Protein AF-A0A7R9VVF4-F1 (afdb_monomer_lite)

Organism: NCBI:txid2749911

Foldseek 3Di:
DPPPPDDDDDLCVLVVLVVVQVVVCVVPVAHDALVSLLVSLLVCLVSLVLVVLVVSCVVCVVSVNHHDPSSVVSSVSSPVVNVVVVVVVVVVPDPPPPPDD

pLDDT: mean 71.32, std 15.17, range [35.41, 86.81]

Secondary structure (DSSP, 8-state):
----SS----TTHHHHHHHHHHHHHHHHSSPPPHHHHHHHHHHHHHTT-HHHHHHHHHHHHHTT-PPPHHHHHHHHHHHHHHHHHHHHHHHTT--------

Structure (mmCIF, N/CA/C/O backbone):
data_AF-A0A7R9VVF4-F1
#
_entry.id   AF-A0A7R9VVF4-F1
#
loop_
_atom_site.group_PDB
_atom_site.id
_atom_site.type_symbol
_atom_site.label_atom_id
_atom_site.label_alt_id
_atom_site.label_comp_id
_atom_site.label_asym_id
_atom_site.label_entity_id
_atom_site.label_seq_id
_atom_site.pdbx_PDB_ins_code
_atom_site.Cartn_x
_atom_site.Cartn_y
_atom_site.Cartn_z
_atom_site.occupancy
_atom_site.B_iso_or_equiv
_atom_site.auth_seq_id
_atom_site.auth_comp_id
_atom_site.auth_asym_id
_atom_site.auth_atom_id
_atom_site.pdbx_PDB_model_num
ATOM 1 N N . ILE A 1 1 ? -17.674 2.044 -5.060 1.00 45.06 1 ILE A N 1
ATOM 2 C CA . ILE A 1 1 ? -16.389 2.780 -5.188 1.00 45.06 1 ILE A CA 1
ATOM 3 C C . ILE A 1 1 ? -15.591 2.134 -6.324 1.00 45.06 1 ILE A C 1
ATOM 5 O O . ILE A 1 1 ? -14.747 1.284 -6.092 1.00 45.06 1 ILE A O 1
ATOM 9 N N . SER A 1 2 ? -15.944 2.432 -7.575 1.00 35.41 2 SER A N 1
ATOM 10 C CA . SER A 1 2 ? -15.403 1.755 -8.771 1.00 35.41 2 SER A CA 1
ATOM 11 C C . SER A 1 2 ? -15.204 2.742 -9.927 1.00 35.41 2 SER A C 1
ATOM 13 O O . SER A 1 2 ? -15.509 2.447 -11.077 1.00 35.41 2 SER A O 1
ATOM 15 N N . ALA A 1 3 ? -14.704 3.941 -9.614 1.00 36.59 3 ALA A N 1
ATOM 16 C CA . ALA A 1 3 ? -14.545 5.032 -10.579 1.00 36.59 3 ALA A CA 1
ATOM 17 C C . ALA A 1 3 ? -13.141 5.120 -11.221 1.00 36.59 3 ALA A C 1
ATOM 19 O O . ALA A 1 3 ? -12.869 6.054 -11.967 1.00 36.59 3 ALA A O 1
ATOM 20 N N . CYS A 1 4 ? -12.236 4.164 -10.979 1.00 42.78 4 CYS A N 1
ATOM 21 C CA . CYS A 1 4 ? -10.828 4.283 -11.400 1.00 42.78 4 CYS A CA 1
ATOM 22 C C . CYS A 1 4 ? -10.463 3.584 -12.726 1.00 42.78 4 CYS A C 1
ATOM 24 O O . CYS A 1 4 ? -9.281 3.464 -13.040 1.00 42.78 4 CYS A O 1
ATOM 26 N N . ALA A 1 5 ? -11.427 3.132 -13.533 1.00 42.78 5 ALA A N 1
ATOM 27 C CA . ALA A 1 5 ? -11.141 2.359 -14.745 1.00 42.78 5 ALA A CA 1
ATOM 28 C C . ALA A 1 5 ? -11.412 3.144 -16.038 1.00 42.78 5 ALA A C 1
ATOM 30 O O . ALA A 1 5 ? -12.404 2.894 -16.722 1.00 42.78 5 ALA A O 1
ATOM 31 N N . ARG A 1 6 ? -10.462 4.031 -16.366 1.00 40.72 6 ARG A N 1
ATOM 32 C CA . ARG A 1 6 ? -10.189 4.709 -17.656 1.00 40.72 6 ARG A CA 1
ATOM 33 C C . ARG A 1 6 ? -10.222 6.218 -17.498 1.00 40.72 6 ARG A C 1
ATOM 35 O O . ARG A 1 6 ? -11.281 6.820 -17.477 1.00 40.72 6 ARG A O 1
ATOM 42 N N . SER A 1 7 ? -9.040 6.816 -17.448 1.00 40.31 7 SER A N 1
ATOM 43 C CA . SER A 1 7 ? -8.669 7.977 -18.265 1.00 40.31 7 SER A CA 1
ATOM 44 C C . SER A 1 7 ? -7.542 8.741 -17.583 1.00 40.31 7 SER A C 1
ATOM 46 O O . SER A 1 7 ? -7.597 8.997 -16.380 1.00 40.31 7 SER A O 1
ATOM 48 N N . GLY A 1 8 ? -6.552 9.127 -18.385 1.00 40.03 8 GLY A N 1
ATOM 49 C CA . GLY A 1 8 ? -5.713 10.296 -18.148 1.00 40.03 8 GLY A CA 1
ATOM 50 C C . GLY A 1 8 ? -4.488 10.077 -17.268 1.00 40.03 8 GLY A C 1
ATOM 51 O O . GLY A 1 8 ? -4.608 9.811 -16.077 1.00 40.03 8 GLY A O 1
ATOM 52 N N . ARG A 1 9 ? -3.312 10.267 -17.881 1.00 51.81 9 ARG A N 1
ATOM 53 C CA . ARG A 1 9 ? -2.055 10.693 -17.245 1.00 51.81 9 ARG A CA 1
ATOM 54 C C . ARG A 1 9 ? -2.321 11.474 -15.954 1.00 51.81 9 ARG A C 1
ATOM 56 O O . ARG A 1 9 ? -2.770 12.597 -16.067 1.00 51.81 9 ARG A O 1
ATOM 63 N N . ASN A 1 10 ? -2.026 10.918 -14.784 1.00 44.00 10 ASN A N 1
ATOM 64 C CA . ASN A 1 10 ? -1.840 11.683 -13.549 1.00 44.00 10 ASN A CA 1
ATOM 65 C C . ASN A 1 10 ? -0.780 10.936 -12.738 1.00 44.00 10 ASN A C 1
ATOM 67 O O . ASN A 1 10 ? -1.041 9.833 -12.255 1.00 44.00 10 ASN A O 1
ATOM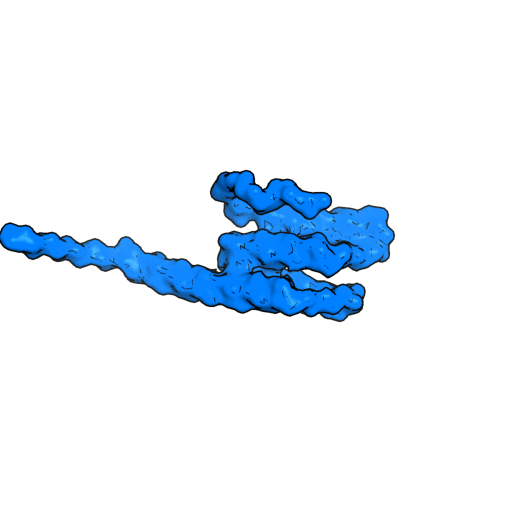 71 N N . GLY A 1 11 ? 0.407 11.527 -12.614 1.00 54.75 11 GLY A N 1
ATOM 72 C CA . GLY A 1 11 ? 1.527 10.972 -11.852 1.00 54.75 11 GLY A CA 1
ATOM 73 C C . GLY A 1 11 ? 1.251 10.817 -10.354 1.00 54.75 11 GLY A C 1
ATOM 74 O O . GLY A 1 11 ? 2.026 10.149 -9.679 1.00 54.75 11 GLY A O 1
ATOM 75 N N . ASP A 1 12 ? 0.125 11.347 -9.855 1.00 59.97 12 ASP A N 1
ATOM 76 C CA . ASP A 1 12 ? -0.085 11.584 -8.421 1.00 59.97 12 ASP A CA 1
ATOM 77 C C . ASP A 1 12 ? -1.336 10.914 -7.824 1.00 59.97 12 ASP A C 1
ATOM 79 O O . ASP A 1 12 ? -1.565 11.009 -6.623 1.00 59.97 12 ASP A O 1
ATOM 83 N N . ARG A 1 13 ? -2.128 10.153 -8.601 1.00 66.88 13 ARG A N 1
ATOM 84 C CA . ARG A 1 13 ? -3.352 9.495 -8.068 1.00 66.88 13 ARG A CA 1
ATOM 85 C C . ARG A 1 13 ? -3.076 8.480 -6.959 1.00 66.88 13 ARG A C 1
ATOM 87 O O . ARG A 1 13 ? -3.954 8.183 -6.155 1.00 66.88 13 ARG A O 1
ATOM 94 N N . TRP A 1 14 ? -1.865 7.929 -6.920 1.00 77.38 14 TRP A N 1
ATOM 95 C CA . TRP A 1 14 ? -1.439 7.044 -5.841 1.00 77.38 14 TRP A CA 1
ATOM 96 C C . TRP A 1 14 ? -1.289 7.806 -4.513 1.00 77.38 14 TRP A C 1
ATOM 98 O O . TRP A 1 14 ? -1.582 7.241 -3.465 1.00 77.38 14 TRP A O 1
ATOM 108 N N . ALA A 1 15 ? -0.902 9.087 -4.548 1.00 79.81 15 ALA A N 1
ATOM 109 C CA . ALA A 1 15 ? -0.791 9.927 -3.359 1.00 79.81 15 ALA A CA 1
ATOM 110 C C . ALA A 1 15 ? -2.174 10.290 -2.802 1.00 79.81 15 ALA A C 1
ATOM 112 O O . ALA A 1 15 ? -2.381 10.204 -1.592 1.00 79.81 15 ALA A O 1
ATOM 113 N N . ASP A 1 16 ? -3.131 10.605 -3.679 1.00 81.31 16 ASP A N 1
ATOM 114 C CA . ASP A 1 16 ? -4.528 10.832 -3.286 1.00 81.31 16 ASP A CA 1
ATOM 115 C C . ASP A 1 16 ? -5.150 9.563 -2.692 1.00 81.31 16 ASP A C 1
ATOM 117 O O . ASP A 1 16 ? -5.795 9.615 -1.649 1.00 81.31 16 ASP A O 1
ATOM 121 N N . GLY A 1 17 ? -4.889 8.400 -3.301 1.00 81.06 17 GLY A N 1
ATOM 122 C CA . GLY A 1 17 ? -5.329 7.109 -2.770 1.00 81.06 17 GLY A CA 1
ATOM 123 C C . GLY A 1 17 ? -4.795 6.831 -1.362 1.00 81.06 17 GLY A C 1
ATOM 124 O O . GLY A 1 17 ? -5.530 6.336 -0.515 1.00 81.06 17 GLY A O 1
ATOM 125 N N . ILE A 1 18 ? -3.542 7.199 -1.079 1.00 81.31 18 ILE A N 1
ATOM 126 C CA . ILE A 1 18 ? -2.954 7.060 0.261 1.00 81.31 18 ILE A CA 1
ATOM 127 C C . ILE A 1 18 ? -3.562 8.062 1.238 1.00 81.31 18 ILE A C 1
ATOM 129 O O . ILE A 1 18 ? -3.912 7.672 2.349 1.00 81.31 18 ILE A O 1
ATOM 133 N N . LYS A 1 19 ? -3.723 9.331 0.848 1.00 84.31 19 LYS A N 1
ATOM 134 C CA . LYS A 1 19 ? -4.393 10.328 1.696 1.00 84.31 19 LYS A CA 1
ATOM 135 C C . LYS A 1 19 ? -5.788 9.867 2.099 1.00 84.31 19 LYS A C 1
ATOM 137 O O . LYS A 1 19 ? -6.101 9.894 3.281 1.00 84.31 19 LYS A O 1
ATOM 142 N N . LEU A 1 20 ? -6.560 9.345 1.149 1.00 83.62 20 LEU A N 1
ATOM 143 C CA . LEU A 1 20 ? -7.887 8.798 1.417 1.00 83.62 20 LEU A CA 1
ATOM 144 C C . LEU A 1 20 ? -7.845 7.618 2.395 1.00 83.62 20 LEU A C 1
ATOM 146 O O . LEU A 1 20 ? -8.688 7.553 3.278 1.00 83.62 20 LEU A O 1
ATOM 150 N N . LEU A 1 21 ? -6.857 6.719 2.311 1.00 83.25 21 LEU A N 1
ATOM 151 C CA . LEU A 1 21 ? -6.696 5.652 3.313 1.00 83.25 21 LEU A CA 1
ATOM 152 C C . LEU A 1 21 ? -6.428 6.213 4.715 1.00 83.25 21 LEU A C 1
ATOM 154 O O . LEU A 1 21 ? -6.921 5.671 5.704 1.00 83.25 21 LEU A O 1
ATOM 158 N N . HIS A 1 22 ? -5.649 7.292 4.809 1.00 83.62 22 HIS A N 1
ATOM 159 C CA . HIS A 1 22 ? -5.408 7.956 6.084 1.00 83.62 22 HIS A CA 1
ATOM 160 C C . HIS A 1 22 ? -6.672 8.620 6.628 1.00 83.62 22 HIS A C 1
ATOM 162 O O . HIS A 1 22 ? -7.011 8.375 7.780 1.00 83.62 22 HIS A O 1
ATOM 168 N N . GLU A 1 23 ? -7.386 9.371 5.794 1.00 84.44 23 GLU A N 1
ATOM 169 C CA . GLU A 1 23 ? -8.643 10.024 6.162 1.00 84.44 23 GLU A CA 1
ATOM 170 C C . GLU A 1 23 ? -9.723 9.012 6.549 1.00 84.44 23 GLU A C 1
ATOM 172 O O . GLU A 1 23 ? -10.424 9.228 7.530 1.00 84.44 23 GLU A O 1
ATOM 177 N N . MET A 1 24 ? -9.831 7.883 5.838 1.00 80.38 24 MET A N 1
ATOM 178 C CA . MET A 1 24 ? -10.750 6.801 6.197 1.00 80.38 24 MET A CA 1
ATOM 179 C C . MET A 1 24 ? -10.439 6.271 7.595 1.00 80.38 24 MET A C 1
ATOM 181 O O . MET A 1 24 ? -11.341 6.221 8.422 1.00 80.38 24 MET A O 1
ATOM 185 N N . ARG A 1 25 ? -9.169 5.966 7.890 1.00 80.06 25 ARG A N 1
ATOM 186 C CA . ARG A 1 25 ? -8.750 5.516 9.226 1.00 80.06 25 ARG A CA 1
ATOM 187 C C . ARG A 1 25 ? -9.070 6.552 10.303 1.00 80.06 25 ARG A C 1
ATOM 189 O O . ARG A 1 25 ? -9.567 6.191 11.364 1.00 80.06 25 ARG A O 1
ATOM 196 N N . ASP A 1 26 ? -8.774 7.822 10.042 1.00 82.81 26 ASP A N 1
ATOM 197 C CA . ASP A 1 26 ? -8.974 8.897 11.017 1.00 82.81 26 ASP A CA 1
ATOM 198 C C . ASP A 1 26 ? -10.469 9.201 11.236 1.00 82.81 26 ASP A C 1
ATOM 200 O O . ASP A 1 26 ? -10.864 9.566 12.341 1.00 82.81 26 ASP A O 1
ATOM 204 N N . ALA A 1 27 ? -11.313 8.993 10.220 1.00 83.19 27 ALA A N 1
ATOM 205 C CA . ALA A 1 27 ? -12.758 9.197 10.301 1.00 83.19 27 ALA A CA 1
ATOM 206 C C . ALA A 1 27 ? -13.514 8.018 10.934 1.00 83.19 27 ALA A C 1
ATOM 208 O O . ALA A 1 27 ? -14.450 8.244 11.700 1.00 83.19 27 ALA A O 1
ATOM 209 N N . THR A 1 28 ? -13.156 6.767 10.617 1.00 77.38 28 THR A N 1
ATOM 210 C CA . THR A 1 28 ? -13.860 5.580 11.140 1.00 77.38 28 THR A CA 1
ATOM 211 C C . THR A 1 28 ? -13.209 4.983 12.384 1.00 77.38 28 THR A C 1
ATOM 213 O O . THR A 1 28 ? -13.838 4.171 13.058 1.00 77.38 28 THR A O 1
ATOM 216 N N . GLY A 1 29 ? -11.961 5.348 12.700 1.00 80.19 29 GLY A N 1
ATOM 217 C CA . GLY A 1 29 ? -11.177 4.728 13.775 1.00 80.19 29 GLY A CA 1
ATOM 218 C C . GLY A 1 29 ? -10.837 3.254 13.517 1.00 80.19 29 GLY A C 1
ATOM 219 O O . GLY A 1 29 ? -10.317 2.577 14.401 1.00 80.19 29 GLY A O 1
ATOM 220 N N . SER A 1 30 ? -11.141 2.751 12.319 1.00 76.81 30 SER A N 1
ATOM 221 C CA . SER A 1 30 ? -10.979 1.360 11.903 1.00 76.81 30 SER A CA 1
ATOM 222 C C . SER A 1 30 ? -10.060 1.268 10.683 1.00 76.81 30 SER A C 1
ATOM 224 O O . SER A 1 30 ? -9.971 2.225 9.905 1.00 76.81 30 SER A O 1
ATOM 226 N N . PRO A 1 31 ? -9.356 0.138 10.495 1.00 75.31 31 PRO A N 1
ATOM 227 C CA . PRO A 1 31 ? -8.509 -0.037 9.327 1.00 75.31 31 PRO A CA 1
ATOM 228 C C . PRO A 1 31 ? -9.349 -0.001 8.038 1.00 75.31 31 PRO A C 1
ATOM 230 O O . PRO A 1 31 ? -10.455 -0.552 8.013 1.00 75.31 31 PRO A O 1
ATOM 233 N N . PRO A 1 32 ? -8.851 0.642 6.965 1.00 79.19 32 PRO A N 1
ATOM 234 C CA . PRO A 1 32 ? -9.512 0.626 5.668 1.00 79.19 32 PRO A CA 1
ATOM 235 C C . PRO A 1 32 ? -9.698 -0.798 5.132 1.00 79.19 32 PRO A C 1
ATOM 237 O O . PRO A 1 32 ? -8.847 -1.667 5.319 1.00 79.19 32 PRO A O 1
ATOM 240 N N . ASP A 1 33 ? -10.782 -1.017 4.390 1.00 81.44 33 ASP A N 1
ATOM 241 C CA . ASP A 1 33 ? -11.086 -2.327 3.817 1.00 81.44 33 ASP A CA 1
ATOM 242 C C . ASP A 1 33 ? -9.988 -2.839 2.874 1.00 81.44 33 ASP A C 1
ATOM 244 O O . ASP A 1 33 ? -9.318 -2.076 2.166 1.00 81.44 33 ASP A O 1
ATOM 248 N N . VAL A 1 34 ? -9.907 -4.170 2.749 1.00 81.88 34 VAL A N 1
ATOM 249 C CA . VAL A 1 34 ? -9.036 -4.876 1.789 1.00 81.88 34 VAL A CA 1
ATOM 250 C C . VAL A 1 34 ? -9.158 -4.277 0.384 1.00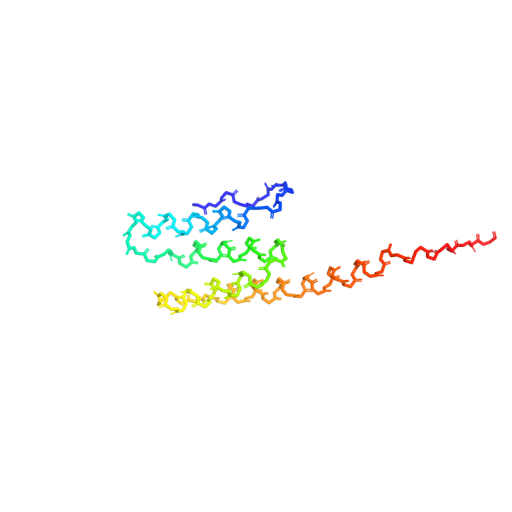 81.88 34 VAL A C 1
ATOM 252 O O . VAL A 1 34 ? -8.160 -4.125 -0.321 1.00 81.88 34 VAL A O 1
ATOM 255 N N . VAL A 1 35 ? -10.372 -3.903 -0.034 1.00 80.69 35 VAL A N 1
ATOM 256 C CA . VAL A 1 35 ? -10.646 -3.319 -1.357 1.00 80.69 35 VAL A CA 1
ATOM 257 C C . VAL A 1 35 ? -9.981 -1.949 -1.519 1.00 80.69 35 VAL A C 1
ATOM 259 O O . VAL A 1 35 ? -9.387 -1.686 -2.567 1.00 80.69 35 VAL A O 1
ATOM 262 N N . ALA A 1 36 ? -10.039 -1.093 -0.496 1.00 83.06 36 ALA A N 1
ATOM 263 C CA . ALA A 1 36 ? -9.444 0.241 -0.528 1.00 83.06 36 ALA A CA 1
ATOM 264 C C . ALA A 1 36 ? -7.915 0.154 -0.620 1.00 83.06 36 ALA A C 1
ATOM 266 O O . ALA A 1 36 ? -7.298 0.790 -1.479 1.00 83.06 36 ALA A O 1
ATOM 267 N N . TYR A 1 37 ? -7.312 -0.719 0.188 1.00 83.94 37 TYR A N 1
ATOM 268 C CA . TYR A 1 37 ? -5.883 -0.996 0.116 1.00 83.94 37 TYR A CA 1
ATOM 269 C C . TYR A 1 37 ? -5.467 -1.593 -1.233 1.00 83.94 37 TYR A C 1
ATOM 271 O O . TYR A 1 37 ? -4.502 -1.125 -1.835 1.00 83.94 37 TYR A O 1
ATOM 279 N N . THR A 1 38 ? -6.210 -2.575 -1.753 1.00 83.00 38 THR A N 1
ATOM 280 C CA . THR A 1 38 ? -5.926 -3.192 -3.063 1.00 83.00 38 THR A CA 1
ATOM 281 C C . THR A 1 38 ? -5.945 -2.142 -4.179 1.00 83.00 38 THR A C 1
ATOM 283 O O . THR A 1 38 ? -5.077 -2.144 -5.055 1.00 83.00 38 THR A O 1
ATOM 286 N N . ALA A 1 39 ? -6.895 -1.202 -4.137 1.00 82.75 39 ALA A N 1
ATOM 287 C CA . ALA A 1 39 ? -6.984 -0.108 -5.100 1.00 82.75 39 ALA A CA 1
ATOM 288 C C . ALA A 1 39 ? -5.795 0.864 -4.995 1.00 82.75 39 ALA A C 1
ATOM 290 O O . ALA A 1 39 ? -5.208 1.221 -6.019 1.00 82.75 39 ALA A O 1
ATOM 291 N N . ALA A 1 40 ? -5.398 1.256 -3.780 1.00 83.62 40 ALA A N 1
ATOM 292 C CA . ALA A 1 40 ? -4.247 2.134 -3.559 1.00 83.62 40 ALA A CA 1
ATOM 293 C C . ALA A 1 40 ? -2.926 1.475 -3.990 1.00 83.62 40 ALA A C 1
ATOM 295 O O . ALA A 1 40 ? -2.110 2.105 -4.666 1.00 83.62 40 ALA A O 1
ATOM 296 N N . VAL A 1 41 ? -2.746 0.189 -3.675 1.00 83.38 41 VAL A N 1
ATOM 297 C CA . VAL A 1 41 ? -1.607 -0.629 -4.117 1.00 83.38 41 VAL A CA 1
ATOM 298 C C . VAL A 1 41 ? -1.569 -0.718 -5.642 1.00 83.38 41 VAL A C 1
ATOM 300 O O . VAL A 1 41 ? -0.517 -0.485 -6.235 1.00 83.38 41 VAL A O 1
ATOM 303 N N . GLY A 1 42 ? -2.707 -0.974 -6.294 1.00 80.25 42 GLY A N 1
ATOM 304 C CA . GLY A 1 42 ? -2.820 -0.983 -7.755 1.00 80.25 42 GLY A CA 1
ATOM 305 C C . GLY A 1 42 ? -2.473 0.368 -8.394 1.00 80.25 42 GLY A C 1
ATOM 306 O O . GLY A 1 42 ? -1.770 0.414 -9.405 1.00 80.25 42 GLY A O 1
ATOM 307 N N . GLY A 1 43 ? -2.890 1.474 -7.773 1.00 80.69 43 GLY A N 1
ATOM 308 C CA . GLY A 1 43 ? -2.525 2.828 -8.197 1.00 80.69 43 GLY A CA 1
ATOM 309 C C . GLY A 1 43 ? -1.024 3.108 -8.063 1.00 80.69 43 GLY A C 1
ATOM 310 O O . GLY A 1 43 ? -0.401 3.595 -9.008 1.00 80.69 43 GLY A O 1
ATOM 311 N N . CYS A 1 44 ? -0.419 2.743 -6.927 1.00 80.62 44 CYS A N 1
ATOM 312 C CA . CYS A 1 44 ? 1.029 2.850 -6.701 1.00 80.62 44 CYS A CA 1
ATOM 313 C C . CYS A 1 44 ? 1.816 2.005 -7.710 1.00 80.62 44 CYS A C 1
ATOM 315 O O . CYS A 1 44 ? 2.817 2.459 -8.265 1.00 80.62 44 CYS A O 1
ATOM 317 N N . ALA A 1 45 ? 1.337 0.788 -7.971 1.00 77.69 45 ALA A N 1
ATOM 318 C CA . ALA A 1 45 ? 1.921 -0.144 -8.919 1.00 77.69 45 ALA A CA 1
ATOM 319 C C . ALA A 1 45 ? 1.983 0.444 -10.334 1.00 77.69 45 ALA A C 1
ATOM 321 O O . ALA A 1 45 ? 3.034 0.443 -10.976 1.00 77.69 45 ALA A O 1
ATOM 322 N N . GLN A 1 46 ? 0.870 1.010 -10.798 1.00 74.00 46 GLN A N 1
ATOM 323 C CA . GLN A 1 46 ? 0.759 1.595 -12.131 1.00 74.00 46 GLN A CA 1
ATOM 324 C C . GLN A 1 46 ? 1.581 2.884 -12.289 1.00 74.00 46 GLN A C 1
ATOM 326 O O . GLN A 1 46 ? 2.086 3.171 -13.378 1.00 74.00 46 GLN A O 1
ATOM 331 N N . ALA A 1 47 ? 1.771 3.623 -11.193 1.00 76.38 47 ALA A N 1
ATOM 332 C CA . ALA A 1 47 ? 2.655 4.784 -11.119 1.00 76.38 47 ALA A CA 1
ATOM 333 C C . ALA A 1 47 ? 4.152 4.415 -11.029 1.00 76.38 47 ALA A C 1
ATOM 335 O O . ALA A 1 47 ? 4.994 5.302 -10.921 1.00 76.38 47 ALA A O 1
ATOM 336 N N . GLY A 1 48 ? 4.508 3.123 -11.039 1.00 76.06 48 GLY A N 1
ATOM 337 C CA . GLY A 1 48 ? 5.892 2.662 -10.881 1.00 76.06 48 GLY A CA 1
ATOM 338 C C . GLY A 1 48 ? 6.433 2.803 -9.454 1.00 76.06 48 GLY A C 1
ATOM 339 O O . GLY A 1 48 ? 7.609 2.539 -9.209 1.00 76.06 48 GLY A O 1
ATOM 340 N N . ARG A 1 49 ? 5.587 3.167 -8.483 1.00 80.81 49 ARG A N 1
ATOM 341 C CA . ARG A 1 49 ? 5.923 3.357 -7.064 1.00 80.81 49 ARG A CA 1
ATOM 342 C C . ARG A 1 49 ? 5.803 2.045 -6.289 1.00 80.81 49 ARG A C 1
ATOM 344 O O . ARG A 1 49 ? 5.098 1.947 -5.288 1.00 80.81 49 ARG A O 1
ATOM 351 N N . HIS A 1 50 ? 6.531 1.035 -6.749 1.00 80.75 50 HIS A N 1
ATOM 352 C CA . HIS A 1 50 ? 6.551 -0.312 -6.177 1.00 80.75 50 HIS A CA 1
ATOM 353 C C . HIS A 1 50 ? 6.958 -0.335 -4.692 1.00 80.75 50 HIS A C 1
ATOM 355 O O . HIS A 1 50 ? 6.352 -1.057 -3.909 1.00 80.75 50 HIS A O 1
ATOM 361 N N . TYR A 1 51 ? 7.895 0.521 -4.270 1.00 82.88 51 TYR A N 1
ATOM 362 C CA . TYR A 1 51 ? 8.270 0.655 -2.855 1.00 82.88 51 TYR A CA 1
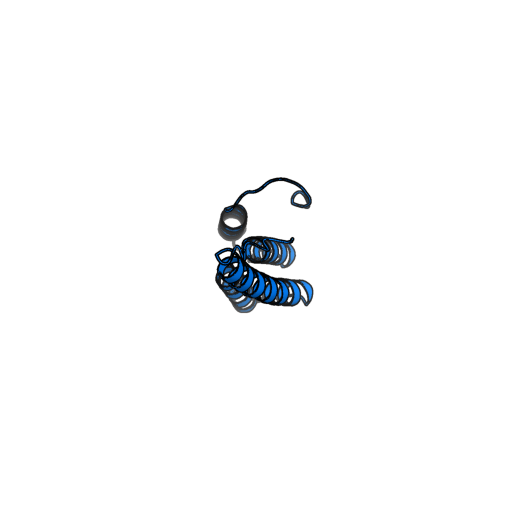ATOM 363 C C . TYR A 1 51 ? 7.099 1.100 -1.959 1.00 82.88 51 TYR A C 1
ATOM 365 O O . TYR A 1 51 ? 6.905 0.581 -0.864 1.00 82.88 51 TYR A O 1
ATOM 373 N N . VAL A 1 52 ? 6.284 2.044 -2.439 1.00 83.94 52 VAL A N 1
ATOM 374 C CA . VAL A 1 52 ? 5.112 2.542 -1.699 1.00 83.94 52 VAL A CA 1
ATOM 375 C C . VAL A 1 52 ? 4.022 1.471 -1.644 1.00 83.94 52 VAL A C 1
ATOM 377 O O . VAL A 1 52 ? 3.406 1.267 -0.602 1.00 83.94 52 VAL A O 1
ATOM 380 N N . ALA A 1 53 ? 3.839 0.741 -2.746 1.00 84.06 53 ALA A N 1
ATOM 381 C CA . ALA A 1 53 ? 2.933 -0.399 -2.814 1.00 84.06 53 ALA A CA 1
ATOM 382 C C . ALA A 1 53 ? 3.310 -1.496 -1.796 1.00 84.06 53 ALA A C 1
ATOM 384 O O . ALA A 1 53 ? 2.430 -2.063 -1.155 1.00 84.06 53 ALA A O 1
ATOM 385 N N . PHE A 1 54 ? 4.609 -1.749 -1.603 1.00 85.38 54 PHE A N 1
ATOM 386 C CA . PHE A 1 54 ? 5.106 -2.716 -0.622 1.00 85.38 54 PHE A CA 1
ATOM 387 C C . PHE A 1 54 ? 4.837 -2.271 0.821 1.00 85.38 54 PHE A C 1
ATOM 389 O O . PHE A 1 54 ? 4.302 -3.047 1.607 1.00 85.38 54 PHE A O 1
ATOM 396 N N . LYS A 1 55 ? 5.098 -0.997 1.145 1.00 86.81 55 LYS A N 1
ATOM 397 C CA . LYS A 1 55 ? 4.778 -0.432 2.468 1.00 86.81 55 LYS A CA 1
ATOM 398 C C . LYS A 1 55 ? 3.294 -0.519 2.814 1.00 86.81 55 LYS A C 1
ATOM 400 O O . LYS A 1 55 ? 2.944 -0.786 3.957 1.00 86.81 55 LYS A O 1
ATOM 405 N N . LEU A 1 56 ? 2.415 -0.294 1.837 1.00 85.56 56 LEU A N 1
ATOM 406 C CA . LEU A 1 56 ? 0.974 -0.458 2.038 1.00 85.56 56 LEU A CA 1
ATOM 407 C C . LEU A 1 56 ? 0.607 -1.915 2.343 1.00 85.56 56 LEU A C 1
ATOM 409 O O . LEU A 1 56 ? -0.261 -2.153 3.174 1.00 85.56 56 LEU A O 1
ATOM 413 N N . LEU A 1 57 ? 1.276 -2.877 1.706 1.00 85.69 57 LEU A N 1
ATOM 414 C CA . LEU A 1 57 ? 1.056 -4.302 1.946 1.00 85.69 57 LEU A CA 1
ATOM 415 C C . LEU A 1 57 ? 1.533 -4.733 3.340 1.00 85.69 57 LEU A C 1
ATOM 417 O O . LEU A 1 57 ? 0.846 -5.505 4.004 1.00 85.69 57 LEU A O 1
ATOM 421 N N . GLU A 1 58 ? 2.675 -4.227 3.804 1.00 86.25 58 GLU A N 1
ATOM 422 C CA . GLU A 1 58 ? 3.136 -4.442 5.184 1.00 86.25 58 GLU A CA 1
ATOM 423 C C . GLU A 1 58 ? 2.144 -3.861 6.188 1.00 86.25 58 GLU A C 1
ATOM 425 O O . GLU A 1 58 ? 1.715 -4.559 7.103 1.00 86.25 58 GLU A O 1
ATOM 430 N N . ARG A 1 59 ? 1.682 -2.633 5.942 1.00 85.31 59 ARG A N 1
ATOM 431 C CA . ARG A 1 59 ? 0.699 -1.970 6.795 1.00 85.31 59 ARG A CA 1
ATOM 432 C C . ARG A 1 59 ? -0.633 -2.713 6.874 1.00 85.31 59 ARG A C 1
ATOM 434 O O . ARG A 1 59 ? -1.193 -2.813 7.956 1.00 85.31 59 ARG A O 1
ATOM 441 N N . MET A 1 60 ? -1.120 -3.281 5.766 1.00 85.44 60 MET A N 1
ATOM 442 C CA . MET A 1 60 ? -2.298 -4.159 5.795 1.00 85.44 60 MET A CA 1
ATOM 443 C C . MET A 1 60 ? -2.107 -5.300 6.800 1.00 85.44 60 MET A C 1
ATOM 445 O O . MET A 1 60 ? -2.984 -5.550 7.618 1.00 85.44 60 MET A O 1
ATOM 449 N N . ARG A 1 61 ? -0.939 -5.955 6.786 1.00 83.94 61 ARG A N 1
ATOM 450 C CA . ARG A 1 61 ? -0.640 -7.066 7.701 1.00 83.94 61 ARG A CA 1
ATOM 451 C C . ARG A 1 61 ? -0.539 -6.610 9.155 1.00 83.94 61 ARG A C 1
ATOM 453 O O . ARG A 1 61 ? -1.025 -7.318 10.030 1.00 83.94 61 ARG A O 1
ATOM 460 N N . GLU A 1 62 ? 0.070 -5.455 9.406 1.00 85.62 62 GLU A N 1
ATOM 461 C CA . GLU A 1 62 ? 0.156 -4.853 10.745 1.00 85.62 62 GLU A CA 1
ATOM 462 C C . GLU A 1 62 ? -1.225 -4.485 11.299 1.00 85.62 62 GLU A C 1
ATOM 464 O O . GLU A 1 62 ? -1.496 -4.690 12.479 1.00 85.62 62 GLU A O 1
ATOM 469 N N . GLU A 1 63 ? -2.119 -3.999 10.439 1.00 81.06 63 GLU A N 1
ATOM 470 C CA . GLU A 1 63 ? -3.499 -3.651 10.789 1.00 81.06 63 GLU A CA 1
ATOM 471 C C . GLU A 1 63 ? -4.435 -4.880 10.852 1.00 81.06 63 GLU A C 1
ATOM 473 O O . GLU A 1 63 ? -5.634 -4.732 11.082 1.00 81.06 63 GLU A O 1
ATOM 478 N N . GLY A 1 64 ? -3.910 -6.101 10.672 1.00 82.62 64 GLY A N 1
ATOM 479 C CA . GLY A 1 64 ? -4.687 -7.348 10.705 1.00 82.62 64 GLY A CA 1
ATOM 480 C C . GLY A 1 64 ? -5.572 -7.572 9.473 1.00 82.62 64 GLY A C 1
ATOM 481 O O . GLY A 1 64 ? -6.446 -8.436 9.478 1.00 82.62 64 GLY A O 1
ATOM 482 N N . VAL A 1 65 ? -5.353 -6.800 8.409 1.00 80.88 65 VAL A N 1
ATOM 483 C CA . VAL A 1 65 ? -6.063 -6.890 7.135 1.00 80.88 65 VAL A CA 1
ATOM 484 C C . VAL A 1 65 ? -5.291 -7.823 6.208 1.00 80.88 65 VAL A C 1
ATOM 486 O O . VAL A 1 65 ? -4.197 -7.504 5.745 1.00 80.88 65 VAL A O 1
ATOM 489 N N . GLU A 1 66 ? -5.852 -8.990 5.905 1.00 80.00 66 GLU A N 1
ATOM 490 C CA . GLU A 1 66 ? -5.142 -9.983 5.101 1.00 80.00 66 GLU A CA 1
ATOM 491 C C . GLU A 1 66 ? -5.066 -9.556 3.620 1.00 80.00 66 GLU A C 1
ATOM 493 O O . GLU A 1 66 ? -6.104 -9.386 2.963 1.00 80.00 66 GLU A O 1
ATOM 498 N N . PRO A 1 67 ? -3.858 -9.344 3.058 1.00 77.69 67 PRO A N 1
ATOM 499 C CA . PRO A 1 67 ? -3.723 -8.983 1.657 1.00 77.69 67 PRO A CA 1
ATOM 500 C C . PRO A 1 67 ? -4.131 -10.166 0.779 1.00 77.69 67 PRO A C 1
ATOM 502 O O . PRO A 1 67 ? -3.655 -11.286 0.947 1.00 77.69 67 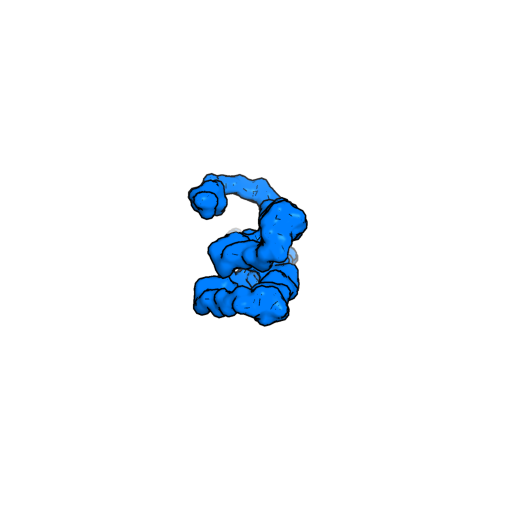PRO A O 1
ATOM 505 N N . ASN A 1 68 ? -4.992 -9.916 -0.204 1.00 80.88 68 ASN A N 1
ATOM 506 C CA . ASN A 1 68 ? -5.429 -10.959 -1.123 1.00 80.88 68 ASN A CA 1
ATOM 507 C C . ASN A 1 68 ? -4.370 -11.246 -2.211 1.00 80.88 68 ASN A C 1
ATOM 509 O O . ASN A 1 68 ? -3.437 -10.472 -2.455 1.00 80.88 68 ASN A O 1
ATOM 513 N N . VAL A 1 69 ? -4.564 -12.352 -2.934 1.00 80.56 69 VAL A N 1
ATOM 514 C CA . VAL A 1 69 ? -3.713 -12.763 -4.068 1.00 80.56 69 VAL A CA 1
ATOM 515 C C . VAL A 1 69 ? -3.636 -11.676 -5.154 1.00 80.56 69 VAL A C 1
ATOM 517 O O . VAL A 1 69 ? -2.614 -11.532 -5.825 1.00 80.56 69 VAL A O 1
ATOM 520 N N . VAL A 1 70 ? -4.691 -10.869 -5.316 1.00 77.38 70 VAL A N 1
ATOM 521 C CA . VAL A 1 70 ? -4.731 -9.760 -6.281 1.00 77.38 70 VAL A CA 1
ATOM 522 C C . VAL A 1 70 ? -3.751 -8.647 -5.887 1.00 77.38 70 VAL A C 1
ATOM 524 O O . VAL A 1 70 ? -3.038 -8.148 -6.756 1.00 77.38 70 VAL A O 1
ATOM 527 N N . THR A 1 71 ? -3.647 -8.303 -4.602 1.00 79.56 71 THR A N 1
ATOM 528 C CA . THR A 1 71 ? -2.722 -7.297 -4.062 1.00 79.56 71 THR A CA 1
ATOM 529 C C . THR A 1 71 ? -1.274 -7.721 -4.278 1.00 79.56 71 THR A C 1
ATOM 531 O O . THR A 1 71 ? -0.483 -6.949 -4.820 1.00 79.56 71 THR A O 1
ATOM 534 N N . TYR A 1 72 ? -0.935 -8.971 -3.953 1.00 81.38 72 TYR A N 1
ATOM 535 C CA . TYR A 1 72 ? 0.402 -9.517 -4.206 1.00 81.38 72 TYR A CA 1
ATOM 536 C C . TYR A 1 72 ? 0.752 -9.509 -5.698 1.00 81.38 72 TYR A C 1
ATOM 538 O O . TYR A 1 72 ? 1.809 -9.010 -6.091 1.00 81.38 72 TYR A O 1
ATOM 546 N N . ASN A 1 73 ? -0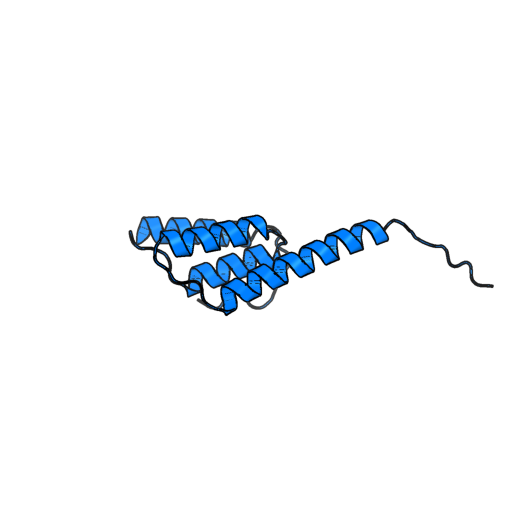.162 -9.983 -6.548 1.00 83.56 73 ASN A N 1
ATOM 547 C CA . ASN A 1 73 ? 0.040 -9.975 -7.995 1.00 83.56 73 ASN A CA 1
ATOM 548 C C . ASN A 1 73 ? 0.199 -8.555 -8.555 1.00 83.56 73 ASN A C 1
ATOM 550 O O . ASN A 1 73 ? 0.994 -8.347 -9.472 1.00 83.56 73 ASN A O 1
ATOM 554 N N . ALA A 1 74 ? -0.514 -7.564 -8.014 1.00 79.56 74 ALA A N 1
ATOM 555 C CA . ALA A 1 74 ? -0.377 -6.171 -8.426 1.00 79.56 74 ALA A CA 1
ATOM 556 C C . ALA A 1 74 ? 1.026 -5.617 -8.127 1.00 79.56 74 ALA A C 1
ATOM 558 O O . ALA A 1 74 ? 1.624 -4.996 -9.006 1.00 79.56 74 ALA A O 1
ATOM 559 N N . VAL A 1 75 ? 1.580 -5.890 -6.939 1.00 80.06 75 VAL A N 1
ATOM 560 C CA . VAL A 1 75 ? 2.943 -5.470 -6.557 1.00 80.06 75 VAL A CA 1
ATOM 561 C C . VAL A 1 75 ? 4.000 -6.146 -7.434 1.00 80.06 75 VAL A C 1
ATOM 563 O O . VAL A 1 75 ? 4.889 -5.472 -7.951 1.00 80.06 75 VAL A O 1
ATOM 566 N N . ILE A 1 76 ? 3.882 -7.456 -7.671 1.00 82.88 76 ILE A N 1
ATOM 567 C CA . ILE A 1 76 ? 4.822 -8.207 -8.522 1.00 82.88 76 ILE A CA 1
ATOM 568 C C . ILE A 1 76 ? 4.816 -7.650 -9.950 1.00 82.88 76 ILE A C 1
ATOM 570 O O . ILE A 1 76 ? 5.873 -7.366 -10.520 1.00 82.88 76 ILE A O 1
ATOM 574 N N . ARG A 1 77 ? 3.624 -7.429 -10.521 1.00 79.06 77 ARG A N 1
ATOM 575 C CA . ARG A 1 77 ? 3.481 -6.826 -11.854 1.00 79.06 77 ARG A CA 1
ATOM 576 C C . ARG A 1 77 ? 4.060 -5.413 -11.898 1.00 79.06 77 ARG A C 1
ATOM 578 O O . ARG A 1 77 ? 4.709 -5.068 -12.882 1.00 79.06 77 ARG A O 1
ATOM 585 N N . ALA A 1 78 ? 3.886 -4.624 -10.837 1.00 74.88 78 ALA A N 1
ATOM 586 C CA . ALA A 1 78 ? 4.490 -3.299 -10.719 1.00 74.88 78 ALA A CA 1
ATOM 587 C C . ALA A 1 78 ? 6.011 -3.351 -10.846 1.00 74.88 78 ALA A C 1
ATOM 589 O O . ALA A 1 78 ? 6.577 -2.651 -11.683 1.00 74.88 78 ALA A O 1
ATOM 590 N N . CYS A 1 79 ? 6.662 -4.203 -10.050 1.00 76.44 79 CYS A N 1
ATOM 591 C CA . CYS A 1 79 ? 8.113 -4.371 -10.056 1.00 76.44 79 CYS A CA 1
ATOM 592 C C . CYS A 1 79 ? 8.623 -4.796 -11.435 1.00 76.44 79 CYS A C 1
ATOM 594 O O . CYS A 1 79 ? 9.576 -4.206 -11.944 1.00 76.44 79 CYS A O 1
ATOM 596 N N . ALA A 1 80 ? 7.948 -5.753 -12.078 1.00 77.19 80 ALA A N 1
ATOM 597 C CA . ALA A 1 80 ? 8.303 -6.197 -13.423 1.00 77.19 80 ALA A CA 1
ATOM 598 C C . ALA A 1 80 ? 8.216 -5.050 -14.447 1.00 77.19 80 ALA A C 1
ATOM 600 O O . ALA A 1 80 ? 9.138 -4.840 -15.234 1.00 77.19 80 ALA A O 1
ATOM 601 N N . THR A 1 81 ? 7.145 -4.251 -14.405 1.00 69.88 81 THR A N 1
ATOM 602 C CA . THR A 1 81 ? 6.989 -3.099 -15.312 1.00 69.88 81 THR A CA 1
ATOM 603 C C . THR A 1 81 ? 7.941 -1.943 -15.006 1.00 69.88 81 THR A C 1
ATOM 605 O O . THR A 1 81 ? 8.365 -1.252 -15.930 1.00 69.88 81 THR A O 1
ATOM 608 N N . ALA A 1 82 ? 8.308 -1.733 -13.740 1.00 69.31 82 ALA A N 1
ATOM 609 C CA . ALA A 1 82 ? 9.287 -0.724 -13.344 1.00 69.31 82 ALA A CA 1
ATOM 610 C C . ALA A 1 82 ? 10.689 -1.086 -13.854 1.00 69.31 82 ALA A C 1
ATOM 612 O O . ALA A 1 82 ? 11.371 -0.235 -14.419 1.00 69.31 82 ALA A O 1
ATOM 613 N N . SER A 1 83 ? 11.080 -2.360 -13.741 1.00 67.25 83 SER A N 1
ATOM 614 C CA . SER A 1 83 ? 12.337 -2.865 -14.302 1.00 67.25 83 SER A CA 1
ATOM 615 C C . SER A 1 83 ? 12.361 -2.763 -15.833 1.00 67.25 83 SER A C 1
ATOM 617 O O . SER A 1 83 ? 13.345 -2.293 -16.400 1.00 67.25 83 SER A O 1
ATOM 619 N N . ALA A 1 84 ? 11.251 -3.089 -16.505 1.00 64.56 84 ALA A N 1
ATOM 620 C CA . ALA A 1 84 ? 11.132 -2.927 -17.954 1.00 64.56 84 ALA A CA 1
ATOM 621 C C . ALA A 1 84 ? 11.201 -1.454 -18.404 1.00 64.56 84 ALA A C 1
ATOM 623 O O . ALA A 1 84 ? 11.780 -1.161 -19.445 1.00 64.56 84 ALA A O 1
ATOM 624 N N . ARG A 1 85 ? 10.653 -0.512 -17.621 1.00 60.50 85 ARG A N 1
ATOM 625 C CA . ARG A 1 85 ? 10.776 0.931 -17.895 1.00 60.50 85 ARG A CA 1
ATOM 626 C C . ARG A 1 85 ? 12.200 1.442 -17.715 1.00 60.50 85 ARG A C 1
ATOM 628 O O . ARG A 1 85 ? 12.672 2.170 -18.578 1.00 60.50 85 ARG A O 1
ATOM 635 N N . ALA A 1 86 ? 12.889 1.015 -16.658 1.00 60.50 86 ALA A N 1
ATOM 636 C CA . ALA A 1 86 ? 14.297 1.348 -16.457 1.00 60.50 86 ALA A CA 1
ATOM 637 C C . ALA A 1 86 ? 15.172 0.829 -17.615 1.00 60.50 86 ALA A C 1
ATOM 639 O O . ALA A 1 86 ? 16.078 1.522 -18.069 1.00 60.50 86 ALA A O 1
ATOM 640 N N . ALA A 1 87 ? 14.857 -0.358 -18.150 1.00 58.91 87 ALA A N 1
ATOM 641 C CA . ALA A 1 87 ? 15.516 -0.887 -19.343 1.00 58.91 87 ALA A CA 1
ATOM 642 C C . ALA A 1 87 ? 15.173 -0.081 -20.613 1.00 58.91 87 ALA A C 1
ATOM 644 O O . ALA A 1 87 ? 16.063 0.205 -21.410 1.00 58.91 87 ALA A O 1
ATOM 645 N N . ALA A 1 88 ? 13.912 0.331 -20.782 1.00 58.59 88 ALA A N 1
ATOM 646 C CA . ALA A 1 88 ? 13.471 1.121 -21.932 1.00 58.59 88 ALA A CA 1
ATOM 647 C C . ALA A 1 88 ? 14.115 2.521 -21.983 1.00 58.59 88 ALA A C 1
ATOM 649 O O . ALA A 1 88 ? 14.468 2.994 -23.064 1.00 58.59 88 ALA A O 1
ATOM 650 N N . GLU A 1 89 ? 14.314 3.167 -20.831 1.00 53.78 89 GLU A N 1
ATOM 651 C CA . GLU A 1 89 ? 14.989 4.470 -20.735 1.00 53.78 89 GLU A CA 1
ATOM 652 C C . GLU A 1 89 ? 16.475 4.386 -21.114 1.00 53.78 89 GLU A C 1
ATOM 654 O O . GLU A 1 89 ? 16.985 5.287 -21.778 1.00 53.78 89 GLU A O 1
ATOM 659 N N . LEU A 1 90 ? 17.153 3.277 -20.798 1.00 54.75 90 LEU A N 1
ATOM 660 C CA . LEU A 1 90 ? 18.539 3.041 -21.223 1.00 54.75 90 LEU A CA 1
ATOM 661 C C . LEU A 1 90 ? 18.661 2.773 -22.731 1.00 54.75 90 LEU A C 1
ATOM 663 O O . LEU A 1 90 ? 19.659 3.149 -23.340 1.00 54.75 90 LEU A O 1
ATOM 667 N N . THR A 1 91 ? 17.645 2.179 -23.361 1.00 57.94 91 THR A N 1
ATOM 668 C CA . THR A 1 91 ? 17.614 1.968 -24.822 1.00 57.94 91 THR A CA 1
ATOM 669 C C . THR A 1 91 ? 17.156 3.195 -25.620 1.00 57.94 91 THR A C 1
ATOM 671 O O . THR A 1 91 ? 17.312 3.223 -26.837 1.00 57.94 91 THR A O 1
ATOM 674 N N . GLY A 1 92 ? 16.626 4.230 -24.958 1.00 54.09 92 GLY A N 1
ATOM 675 C CA . GLY A 1 92 ? 16.151 5.464 -25.596 1.00 54.09 92 GLY A CA 1
ATOM 676 C C . GLY A 1 92 ? 17.251 6.429 -26.061 1.00 54.09 92 GLY A C 1
ATOM 677 O O . GLY A 1 92 ? 16.938 7.426 -26.706 1.00 54.09 92 GLY A O 1
ATOM 678 N N . SER A 1 93 ? 18.526 6.157 -25.760 1.00 51.06 93 SER A N 1
ATOM 679 C CA . SER A 1 93 ? 19.673 6.994 -26.155 1.00 51.06 93 SER A CA 1
ATOM 680 C C . SER A 1 93 ? 20.544 6.395 -27.264 1.00 51.06 93 SER A C 1
ATOM 682 O O . SER A 1 93 ? 21.570 6.976 -27.616 1.00 51.06 93 SER A O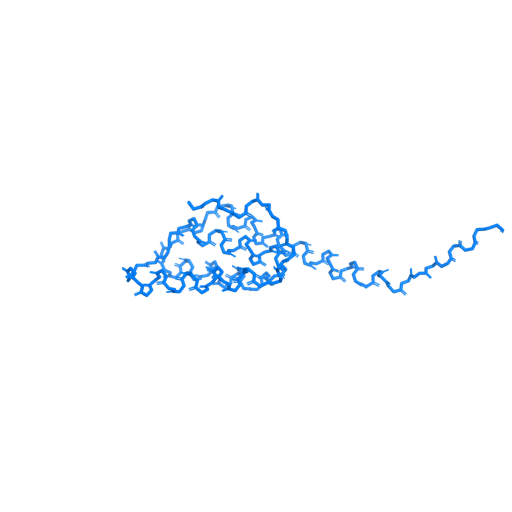 1
ATOM 684 N N . GLN A 1 94 ? 20.157 5.267 -27.862 1.00 46.62 94 GLN A N 1
ATOM 685 C CA . GLN A 1 94 ? 20.829 4.733 -29.049 1.00 46.62 94 GLN A CA 1
ATOM 686 C C . GLN A 1 94 ? 19.861 4.766 -30.226 1.00 46.62 94 GLN A C 1
ATOM 688 O O . GLN A 1 94 ? 19.308 3.754 -30.651 1.00 46.62 94 GLN A O 1
ATOM 693 N N . GLY A 1 95 ? 19.684 5.970 -30.773 1.00 51.56 95 GLY A N 1
ATOM 694 C CA . GLY A 1 95 ? 19.357 6.116 -32.182 1.00 51.56 95 GLY A CA 1
ATOM 695 C C . GLY A 1 95 ? 20.522 5.558 -32.991 1.00 51.56 95 GLY A C 1
ATOM 696 O O . GLY A 1 95 ? 21.417 6.300 -33.384 1.00 51.56 95 GLY A O 1
ATOM 697 N N . PHE A 1 96 ? 20.537 4.244 -33.212 1.00 51.47 96 PHE A N 1
ATOM 698 C CA . PHE A 1 96 ? 21.247 3.705 -34.358 1.00 51.47 96 PHE A CA 1
ATOM 699 C C . PHE A 1 96 ? 20.507 4.246 -35.578 1.00 51.47 96 PHE A C 1
ATOM 701 O O . PHE A 1 96 ? 19.441 3.746 -35.939 1.00 51.47 96 PHE A O 1
ATOM 708 N N . SER A 1 97 ? 21.052 5.322 -36.154 1.00 46.31 97 SER A N 1
ATOM 709 C CA . SER A 1 97 ? 20.814 5.667 -37.549 1.00 46.31 97 SER A CA 1
ATOM 710 C C . SER A 1 97 ? 21.141 4.415 -38.350 1.00 46.31 97 SER A C 1
ATOM 712 O O . SER A 1 97 ? 22.303 4.090 -38.587 1.00 46.31 97 SER A O 1
ATOM 714 N N . SER A 1 98 ? 20.110 3.642 -38.670 1.00 48.53 98 SER A N 1
ATOM 715 C CA . SER A 1 98 ? 20.164 2.704 -39.770 1.00 48.53 98 SER A CA 1
ATOM 716 C C . SER A 1 98 ? 20.081 3.561 -41.024 1.00 48.53 98 SER A C 1
ATOM 718 O O . SER A 1 98 ? 19.000 3.702 -41.593 1.00 48.53 98 SER A O 1
ATOM 720 N N . ASP A 1 99 ? 21.204 4.154 -41.429 1.00 44.16 99 ASP A N 1
ATOM 721 C CA . ASP A 1 99 ? 21.370 4.568 -42.817 1.00 44.16 99 ASP A CA 1
ATOM 722 C C . ASP A 1 99 ? 21.388 3.286 -43.649 1.00 44.16 99 ASP A C 1
ATOM 724 O O . ASP A 1 99 ? 22.384 2.573 -43.776 1.00 44.16 99 ASP A O 1
ATOM 728 N N . ALA A 1 100 ? 20.184 2.938 -44.090 1.00 47.12 100 ALA A N 1
ATOM 729 C CA . ALA A 1 100 ? 19.924 1.952 -45.104 1.00 47.12 100 ALA A CA 1
ATOM 730 C C . ALA A 1 100 ? 20.156 2.606 -46.470 1.00 47.12 100 ALA A C 1
ATOM 732 O O . ALA A 1 100 ? 19.495 3.594 -46.779 1.00 47.12 100 ALA A O 1
ATOM 733 N N . ALA A 1 101 ? 21.007 1.942 -47.259 1.00 41.94 101 ALA A N 1
ATOM 734 C CA . ALA A 1 101 ? 21.175 2.041 -48.713 1.00 41.94 101 ALA A CA 1
ATOM 735 C C . ALA A 1 101 ? 21.826 3.315 -49.282 1.00 41.94 101 ALA A C 1
ATOM 737 O O . ALA A 1 101 ? 21.246 4.415 -49.187 1.00 41.94 101 ALA A O 1
#

InterPro domains:
  IPR002885 Pentatricopeptide repeat [PF13041] (32-80)
  IPR002885 Pentatricopeptide repeat [PS51375] (33-67)
  IPR002885 Pentatricopeptide repeat [TIGR00756] (35-69)
  IPR011990 Tetratricopeptide-like helical domain superfamily [G3DSA:1.25.40.10] (1-98)

Radius of gyration: 17.48 Å; chains: 1; bounding box: 38×24×62 Å

Sequence (101 aa):
ISACARSGRNGDRWADGIKLLHEMRDATGSPPDVVAYTAAVGGCAQAGRHYVAFKLLERMREEGVEPNVVTYNAVIRACATASARAAAELTGSQGFSSDAA